Protein AF-A0A9D2MC11-F1 (afdb_monomer_lite)

InterPro domains:
  IPR010982 Lambda repressor-like, DNA-binding domain superfamily [SSF47413] (21-82)

Secondary structure (DSSP, 8-state):
---PPPPHHHHHHHHHHHHHHHHHHHHHHHHHHTT--HHHHHHHTTS-HHHHHHHHH-GGG--HHHHHHHHHHHT--HHHHHHTT----

Foldseek 3Di:
DDPDDDDPVRVVVVLQVLLLVLLLVLLVVQCVVVVDDLCVSCVLLVHHSVVSVCCNVPVVPQDPVSLVSSCVSSVRDPVSCVSNVNDDD

Structure (mmCIF, N/CA/C/O backbone):
data_AF-A0A9D2MC11-F1
#
_entry.id   AF-A0A9D2MC11-F1
#
loop_
_atom_site.group_PDB
_atom_site.id
_atom_site.type_symbol
_atom_site.label_atom_id
_atom_site.label_alt_id
_atom_site.label_comp_id
_atom_site.label_asym_id
_atom_site.label_entity_id
_atom_site.label_seq_id
_atom_site.pdbx_PDB_ins_code
_atom_site.Cartn_x
_atom_site.Cartn_y
_atom_site.Cartn_z
_atom_site.occupancy
_atom_site.B_iso_or_equiv
_atom_site.auth_seq_id
_atom_site.auth_comp_id
_atom_site.auth_asym_id
_atom_site.auth_atom_id
_atom_site.pdbx_PDB_model_num
ATOM 1 N N . MET A 1 1 ? 34.532 10.371 -4.169 1.00 48.00 1 MET A N 1
ATOM 2 C CA . MET A 1 1 ? 33.647 9.293 -4.666 1.00 48.00 1 MET A CA 1
ATOM 3 C C . MET A 1 1 ? 33.087 9.722 -6.023 1.00 48.00 1 MET A C 1
ATOM 5 O O . MET A 1 1 ? 32.361 10.713 -6.042 1.00 48.00 1 MET A O 1
ATOM 9 N N . PRO A 1 2 ? 33.443 9.086 -7.154 1.00 56.19 2 PRO A N 1
ATOM 10 C CA . PRO A 1 2 ? 32.858 9.439 -8.447 1.00 56.19 2 PRO A CA 1
ATOM 11 C C . PRO A 1 2 ? 31.364 9.076 -8.450 1.00 56.19 2 PRO A C 1
ATOM 13 O O . PRO A 1 2 ? 30.985 7.965 -8.083 1.00 56.19 2 PRO A O 1
ATOM 16 N N . ARG A 1 3 ? 30.498 10.025 -8.824 1.00 59.62 3 ARG A N 1
ATOM 17 C CA . ARG A 1 3 ? 29.051 9.804 -8.971 1.00 59.62 3 ARG A CA 1
ATOM 18 C C . ARG A 1 3 ? 28.805 9.042 -10.272 1.00 59.62 3 ARG A C 1
ATOM 20 O O . ARG A 1 3 ? 28.677 9.649 -11.330 1.00 59.62 3 ARG A O 1
ATOM 27 N N . VAL A 1 4 ? 28.780 7.714 -10.202 1.00 64.81 4 VAL A N 1
ATOM 28 C CA . VAL A 1 4 ? 28.428 6.870 -11.351 1.00 64.81 4 VAL A CA 1
ATOM 29 C C . VAL A 1 4 ? 26.962 7.125 -11.705 1.00 64.81 4 VAL A C 1
ATOM 31 O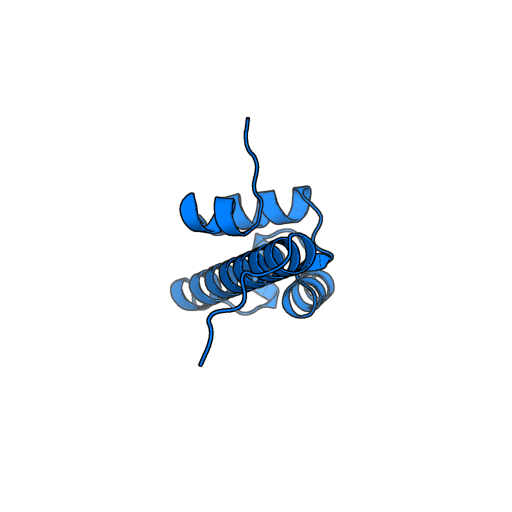 O . VAL A 1 4 ? 26.080 7.005 -10.853 1.00 64.81 4 VAL A O 1
ATOM 34 N N . ALA A 1 5 ? 26.695 7.516 -12.951 1.00 69.75 5 ALA A N 1
ATOM 35 C CA . ALA A 1 5 ? 25.333 7.702 -13.429 1.00 69.75 5 ALA A CA 1
ATOM 36 C C . ALA A 1 5 ? 24.590 6.357 -13.401 1.00 69.75 5 ALA A C 1
ATOM 38 O O . ALA A 1 5 ? 25.033 5.384 -14.009 1.00 69.75 5 ALA A O 1
ATOM 39 N N . LEU A 1 6 ? 23.458 6.304 -12.693 1.00 69.56 6 LEU A N 1
ATOM 40 C CA . LEU A 1 6 ? 22.638 5.096 -12.601 1.00 69.56 6 LEU A CA 1
ATOM 41 C C . LEU A 1 6 ? 22.158 4.659 -13.991 1.00 69.56 6 LEU A C 1
ATOM 43 O O . LEU A 1 6 ? 21.659 5.473 -14.779 1.00 69.56 6 LEU A O 1
ATOM 47 N N . THR A 1 7 ? 22.248 3.359 -14.258 1.00 80.88 7 THR A N 1
ATOM 48 C CA . THR A 1 7 ? 21.724 2.747 -15.484 1.00 80.88 7 THR A CA 1
ATOM 49 C C . THR A 1 7 ? 20.197 2.867 -15.551 1.00 80.88 7 THR A C 1
ATOM 51 O O . THR A 1 7 ? 19.520 3.077 -14.541 1.00 80.88 7 THR A O 1
ATOM 54 N N . ALA A 1 8 ? 19.609 2.710 -16.742 1.00 74.62 8 ALA A N 1
ATOM 55 C CA . ALA A 1 8 ? 18.153 2.762 -16.912 1.00 74.62 8 ALA A CA 1
ATOM 56 C C . ALA A 1 8 ? 17.412 1.719 -16.047 1.00 74.62 8 ALA A C 1
ATOM 58 O O . ALA A 1 8 ? 16.342 2.012 -15.513 1.00 74.62 8 ALA A O 1
ATOM 59 N N . ALA A 1 9 ? 18.001 0.533 -15.859 1.00 75.06 9 ALA A N 1
ATOM 60 C CA . ALA A 1 9 ? 17.464 -0.509 -14.986 1.00 75.06 9 ALA A CA 1
ATOM 61 C C . ALA A 1 9 ? 17.483 -0.084 -13.508 1.00 75.06 9 ALA A C 1
ATOM 63 O O . ALA A 1 9 ? 16.470 -0.201 -12.821 1.00 75.06 9 ALA A O 1
ATOM 64 N N . GLN A 1 10 ? 18.592 0.500 -13.040 1.00 76.12 10 GLN A N 1
ATOM 65 C CA . GLN A 1 10 ? 18.709 1.014 -11.672 1.00 76.12 10 GLN A CA 1
ATOM 66 C C . GLN A 1 10 ? 17.745 2.176 -11.411 1.00 76.12 10 GLN A C 1
ATOM 68 O O . GLN A 1 10 ? 17.100 2.211 -10.370 1.00 76.12 10 GLN A O 1
ATOM 73 N N . LYS A 1 11 ? 17.567 3.086 -12.378 1.00 73.88 11 LYS A N 1
ATOM 74 C CA . LYS A 1 11 ? 16.585 4.179 -12.276 1.00 73.88 11 LYS A CA 1
ATOM 75 C C . LYS A 1 11 ? 15.150 3.665 -12.144 1.00 73.88 11 LYS A C 1
ATOM 77 O O . LYS A 1 11 ? 14.370 4.242 -11.392 1.00 73.88 11 LYS A O 1
ATOM 82 N N . ARG A 1 12 ? 14.788 2.594 -12.862 1.00 70.00 12 ARG A N 1
ATOM 83 C CA . ARG A 1 12 ? 13.466 1.956 -12.734 1.00 70.00 12 ARG A CA 1
ATOM 84 C C . ARG A 1 12 ? 13.297 1.302 -11.365 1.00 70.00 12 ARG A C 1
ATOM 86 O O . ARG A 1 12 ? 12.303 1.575 -10.706 1.00 70.00 12 ARG A O 1
ATOM 93 N N . ALA A 1 13 ? 14.286 0.528 -10.917 1.00 72.50 13 ALA A N 1
ATOM 94 C CA . ALA A 1 13 ? 14.264 -0.106 -9.600 1.00 72.50 13 ALA A CA 1
ATOM 95 C C . ALA A 1 13 ? 14.151 0.923 -8.461 1.00 72.50 13 ALA A C 1
ATOM 97 O O . ALA A 1 13 ? 13.365 0.732 -7.538 1.00 72.50 13 ALA A O 1
ATOM 98 N N . GLN A 1 14 ? 14.873 2.043 -8.567 1.00 75.62 14 GLN A N 1
ATOM 99 C CA . GLN A 1 14 ? 14.801 3.146 -7.609 1.00 75.62 14 GLN A CA 1
ATOM 100 C C . GLN A 1 14 ? 13.400 3.765 -7.569 1.00 75.62 14 GLN A C 1
ATOM 102 O O . GLN A 1 14 ? 12.817 3.870 -6.499 1.00 75.62 14 GLN A O 1
ATOM 107 N N . ARG A 1 15 ? 12.812 4.081 -8.733 1.00 74.25 15 ARG A N 1
ATOM 108 C CA . ARG A 1 15 ? 11.440 4.612 -8.807 1.00 74.25 15 ARG A CA 1
ATOM 109 C C . ARG A 1 15 ? 10.418 3.660 -8.190 1.00 74.25 15 ARG A C 1
ATOM 111 O O . ARG A 1 15 ? 9.538 4.107 -7.466 1.00 74.25 15 ARG A O 1
ATOM 118 N N . THR A 1 16 ? 10.546 2.357 -8.441 1.00 73.88 16 THR A N 1
ATOM 119 C CA . THR A 1 16 ? 9.677 1.348 -7.822 1.00 73.88 16 THR A CA 1
ATOM 120 C C . THR A 1 16 ? 9.851 1.316 -6.303 1.00 73.88 16 THR A C 1
ATOM 122 O O . THR A 1 16 ? 8.859 1.296 -5.580 1.00 73.88 16 THR A O 1
ATOM 125 N N . ALA A 1 17 ? 11.086 1.361 -5.798 1.00 76.56 17 ALA A N 1
ATOM 126 C CA . ALA A 1 17 ? 11.354 1.393 -4.360 1.00 76.56 17 ALA A CA 1
ATOM 127 C C . ALA A 1 17 ? 10.805 2.666 -3.687 1.00 76.56 17 ALA A C 1
ATOM 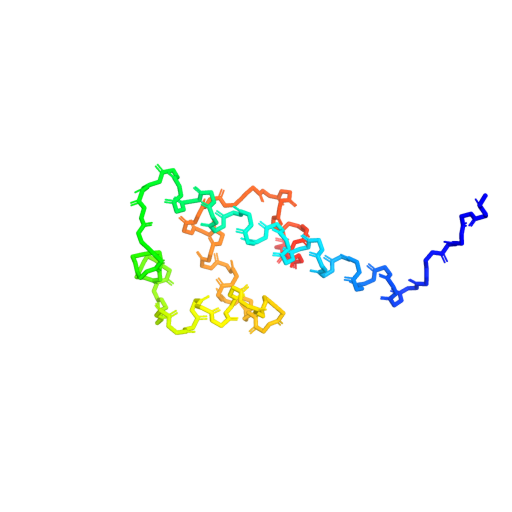129 O O . ALA A 1 17 ? 10.202 2.591 -2.611 1.00 76.56 17 ALA A O 1
ATOM 130 N N . ASP A 1 18 ? 10.955 3.819 -4.341 1.00 76.94 18 ASP A N 1
ATOM 131 C CA . ASP A 1 18 ? 10.425 5.100 -3.872 1.00 76.94 18 ASP A CA 1
ATOM 132 C C . ASP A 1 18 ? 8.889 5.076 -3.831 1.00 76.94 18 ASP A C 1
ATOM 134 O O . ASP A 1 18 ? 8.285 5.462 -2.827 1.00 76.94 18 ASP A O 1
ATOM 138 N N . GLY A 1 19 ? 8.252 4.544 -4.878 1.00 77.50 19 GLY A N 1
ATOM 139 C CA . GLY A 1 19 ? 6.806 4.344 -4.943 1.00 77.50 19 GLY A CA 1
ATOM 140 C C . GLY A 1 19 ? 6.284 3.422 -3.843 1.00 77.50 19 GLY A C 1
ATOM 141 O O . GLY A 1 19 ? 5.368 3.778 -3.103 1.00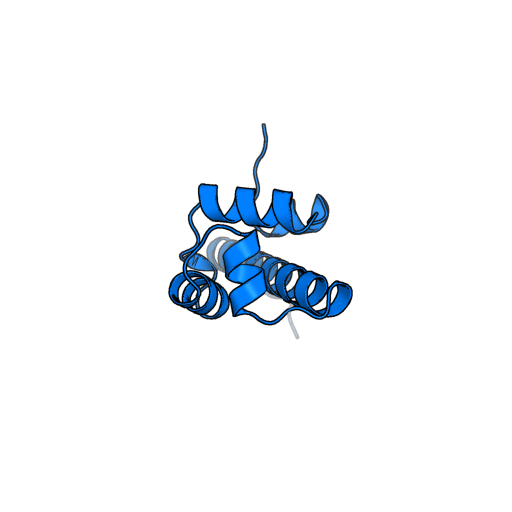 77.50 19 GLY A O 1
ATOM 142 N N . ASN A 1 20 ? 6.927 2.270 -3.654 1.00 80.12 20 ASN A N 1
ATOM 143 C CA . ASN A 1 20 ? 6.587 1.320 -2.596 1.00 80.12 20 ASN A CA 1
ATOM 144 C C . ASN A 1 20 ? 6.680 1.964 -1.202 1.00 80.12 20 ASN A C 1
ATOM 146 O O . ASN A 1 20 ? 5.812 1.763 -0.349 1.00 80.12 20 ASN A O 1
ATOM 150 N N . THR A 1 21 ? 7.708 2.783 -0.978 1.00 83.12 21 THR A N 1
ATOM 151 C CA . THR A 1 21 ? 7.902 3.509 0.283 1.00 83.12 21 THR A CA 1
ATOM 152 C C . THR A 1 21 ? 6.812 4.557 0.504 1.00 83.12 21 THR A C 1
ATOM 154 O O . THR A 1 21 ? 6.261 4.646 1.605 1.00 83.12 21 THR A O 1
ATOM 157 N N . ALA A 1 22 ? 6.458 5.322 -0.533 1.00 81.25 22 ALA A N 1
ATOM 158 C CA . ALA A 1 22 ? 5.385 6.312 -0.476 1.00 81.25 22 ALA A CA 1
ATOM 159 C C . ALA A 1 22 ? 4.030 5.662 -0.144 1.00 81.25 22 ALA A C 1
ATOM 161 O O . ALA A 1 22 ? 3.310 6.144 0.734 1.00 81.25 22 ALA A O 1
ATOM 162 N N . LEU A 1 23 ? 3.728 4.514 -0.758 1.00 83.44 23 LEU A N 1
ATOM 163 C CA . LEU A 1 23 ? 2.513 3.749 -0.484 1.00 83.44 23 LEU A CA 1
ATOM 164 C C . LEU A 1 23 ? 2.421 3.289 0.972 1.00 83.44 23 LEU A C 1
ATOM 166 O O . LEU A 1 23 ? 1.407 3.503 1.638 1.00 83.44 23 LEU A O 1
ATOM 170 N N . LEU A 1 24 ? 3.496 2.693 1.490 1.00 85.69 24 LEU A N 1
ATOM 171 C CA . LEU A 1 24 ? 3.549 2.247 2.881 1.00 85.69 24 LEU A CA 1
ATOM 172 C C . LEU A 1 24 ? 3.421 3.412 3.862 1.00 85.69 24 LEU A C 1
ATOM 174 O O . LEU A 1 24 ? 2.774 3.270 4.902 1.00 85.69 24 LEU A O 1
ATOM 178 N N . LYS A 1 25 ? 4.022 4.560 3.539 1.00 85.88 25 LYS A N 1
ATOM 179 C CA . LYS A 1 25 ? 3.920 5.770 4.353 1.00 85.88 25 LYS A CA 1
ATOM 180 C C . LYS A 1 25 ? 2.480 6.280 4.407 1.00 85.88 25 LYS A C 1
ATOM 182 O O . LYS A 1 25 ? 2.003 6.558 5.503 1.00 85.88 25 LYS A O 1
ATOM 187 N N . ALA A 1 26 ? 1.781 6.336 3.274 1.00 83.81 26 ALA A N 1
ATOM 188 C CA . ALA A 1 26 ? 0.377 6.745 3.226 1.00 83.81 26 ALA A CA 1
ATOM 189 C C . ALA A 1 26 ? -0.526 5.793 4.028 1.00 83.81 26 ALA A C 1
ATOM 191 O O . ALA A 1 26 ? -1.314 6.244 4.853 1.00 83.81 26 ALA A O 1
ATOM 192 N N . LEU A 1 27 ? -0.343 4.476 3.872 1.00 86.62 27 LEU A N 1
ATOM 193 C CA . LEU A 1 27 ? -1.081 3.465 4.640 1.00 86.62 27 LEU A CA 1
ATOM 194 C C . LEU A 1 27 ? -0.874 3.608 6.154 1.00 86.62 27 LEU A C 1
ATOM 196 O O . LEU A 1 27 ? -1.829 3.538 6.924 1.00 86.62 27 LEU A O 1
ATOM 200 N N . ARG A 1 28 ? 0.374 3.813 6.593 1.00 88.62 28 ARG A N 1
ATOM 201 C CA . ARG A 1 28 ? 0.690 4.023 8.015 1.00 88.62 28 ARG A CA 1
ATOM 202 C C . ARG A 1 28 ? 0.126 5.336 8.543 1.00 88.62 28 ARG A C 1
ATOM 204 O O . ARG A 1 28 ? -0.322 5.363 9.683 1.00 88.62 28 ARG A O 1
ATOM 211 N N . ARG A 1 29 ? 0.166 6.394 7.732 1.00 87.44 29 ARG A N 1
ATOM 212 C CA . ARG A 1 29 ? -0.379 7.704 8.084 1.00 87.44 29 ARG A CA 1
ATOM 213 C C . ARG A 1 29 ? -1.882 7.614 8.317 1.00 87.44 29 ARG A C 1
ATOM 215 O O . ARG A 1 29 ? -2.305 7.979 9.399 1.00 87.44 29 ARG A O 1
ATOM 222 N N . ASN A 1 30 ? -2.635 7.023 7.388 1.00 86.62 30 ASN A N 1
ATOM 223 C CA . ASN A 1 30 ? -4.075 6.809 7.559 1.00 86.62 30 ASN A CA 1
ATOM 224 C C . ASN A 1 30 ? -4.392 6.054 8.849 1.00 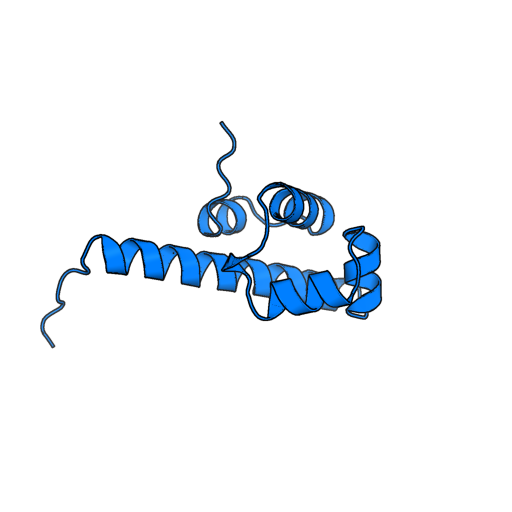86.62 30 ASN A C 1
ATOM 226 O O . ASN A 1 30 ? -5.179 6.487 9.680 1.00 86.62 30 ASN A O 1
ATOM 230 N N . LYS A 1 31 ? -3.690 4.933 9.053 1.00 89.56 31 LYS A N 1
ATOM 231 C CA . LYS A 1 31 ? -3.841 4.129 10.260 1.00 89.56 31 LYS A CA 1
ATOM 232 C C . LYS A 1 31 ? -3.619 4.962 11.534 1.00 89.56 31 LYS A C 1
ATOM 234 O O . LYS A 1 31 ? -4.308 4.737 12.518 1.00 89.56 31 LYS A O 1
ATOM 239 N N . ALA A 1 32 ? -2.629 5.854 11.539 1.00 89.44 32 ALA A N 1
ATOM 240 C CA . ALA A 1 32 ? -2.300 6.679 12.699 1.00 89.44 32 ALA A CA 1
ATOM 241 C C . ALA A 1 32 ? -3.259 7.865 12.885 1.00 89.44 32 ALA A C 1
ATOM 243 O O . ALA A 1 32 ? -3.596 8.178 14.019 1.00 89.44 32 ALA A O 1
ATOM 244 N N . GLU A 1 33 ? -3.694 8.509 11.799 1.00 87.31 33 GLU A N 1
ATOM 245 C CA . GLU A 1 33 ? -4.646 9.628 11.838 1.00 87.31 33 GLU A CA 1
ATOM 246 C C . GLU A 1 33 ? -6.023 9.186 12.342 1.00 87.31 33 GLU A C 1
ATOM 248 O O . GLU A 1 33 ? -6.697 9.948 13.027 1.00 87.31 33 GLU A O 1
ATOM 253 N N . GLU A 1 34 ? -6.409 7.945 12.052 1.00 86.06 34 GLU A N 1
ATOM 254 C CA . GLU A 1 34 ? -7.726 7.408 12.396 1.00 86.06 34 GLU A CA 1
ATOM 255 C C . GLU A 1 34 ? -7.705 6.368 13.529 1.00 86.06 34 GLU A C 1
ATOM 257 O O . GLU A 1 34 ? -8.719 5.734 13.804 1.00 86.06 34 GLU A O 1
ATOM 262 N N . ASP A 1 35 ? -6.546 6.173 14.167 1.00 91.06 35 ASP A N 1
ATOM 263 C CA . ASP A 1 35 ? -6.298 5.186 15.233 1.00 91.06 35 ASP A CA 1
ATOM 264 C C . ASP A 1 35 ? -6.803 3.758 14.924 1.00 91.06 35 ASP A C 1
ATOM 266 O O . ASP A 1 35 ? -7.269 3.010 15.782 1.00 91.06 35 ASP A O 1
ATOM 270 N N . LEU A 1 36 ? -6.691 3.347 13.659 1.00 89.31 36 LEU A N 1
ATOM 271 C CA . LEU A 1 36 ? -7.240 2.079 13.178 1.00 89.31 36 LEU A CA 1
ATOM 272 C C . LEU A 1 36 ? -6.293 0.903 13.423 1.00 89.31 36 LEU A C 1
ATOM 274 O O . LEU A 1 36 ? -5.060 1.018 13.402 1.00 89.31 36 LEU A O 1
ATOM 278 N N . LYS A 1 37 ? -6.853 -0.298 13.541 1.00 92.50 37 LYS A N 1
ATOM 279 C CA . LYS A 1 37 ? -6.117 -1.557 13.376 1.00 92.50 37 LYS A CA 1
ATOM 280 C C . LYS A 1 37 ? -5.948 -1.883 11.896 1.00 92.50 37 LYS A C 1
ATOM 282 O O . LYS A 1 37 ? -6.706 -1.445 11.038 1.00 92.50 37 LYS A O 1
ATOM 287 N N . TRP A 1 38 ? -4.942 -2.695 11.575 1.00 89.38 38 TRP A N 1
ATOM 288 C CA . TRP A 1 38 ? -4.703 -3.096 10.184 1.00 89.38 38 TRP A CA 1
ATOM 289 C C . TRP A 1 38 ? -5.877 -3.864 9.567 1.00 89.38 38 TRP A C 1
ATOM 291 O O . TRP A 1 38 ? -6.105 -3.726 8.369 1.00 89.38 38 TRP A O 1
ATOM 301 N N . ASP A 1 39 ? -6.639 -4.604 10.372 1.00 91.12 39 ASP A N 1
ATOM 302 C CA . ASP A 1 39 ? -7.857 -5.284 9.920 1.00 91.12 39 ASP A CA 1
ATOM 303 C C . ASP A 1 39 ? -8.955 -4.291 9.517 1.00 91.12 39 ASP A C 1
ATOM 305 O O . ASP A 1 39 ? -9.634 -4.486 8.513 1.00 91.12 39 ASP A O 1
ATOM 309 N N . GLU A 1 40 ? -9.079 -3.175 10.235 1.00 90.81 40 GLU A N 1
ATOM 310 C CA . GLU A 1 40 ? -10.041 -2.113 9.920 1.00 90.81 40 GLU A CA 1
ATOM 311 C C . GLU A 1 40 ? -9.614 -1.328 8.679 1.00 90.81 40 GLU A C 1
ATOM 313 O O . GLU A 1 40 ? -10.443 -1.017 7.826 1.00 90.81 40 GLU A O 1
ATOM 318 N N . VAL A 1 41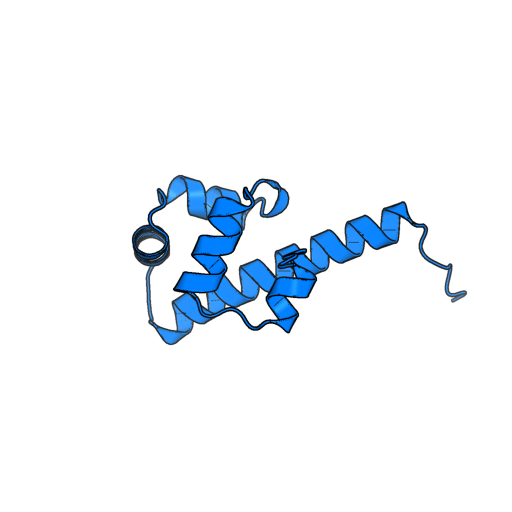 ? -8.308 -1.077 8.519 1.00 88.94 41 VAL A N 1
ATOM 319 C CA . VAL A 1 41 ? -7.757 -0.515 7.274 1.00 88.94 41 VAL A CA 1
ATOM 320 C C . VAL A 1 41 ? -8.071 -1.435 6.090 1.00 88.94 41 VAL A C 1
ATOM 322 O O . VAL A 1 41 ? -8.462 -0.951 5.032 1.00 88.94 41 VAL A O 1
ATOM 325 N N . ALA A 1 42 ? -7.940 -2.754 6.255 1.00 90.12 42 ALA A N 1
ATOM 326 C CA . ALA A 1 42 ? -8.293 -3.716 5.212 1.00 90.12 42 ALA A CA 1
ATOM 327 C C . ALA A 1 42 ? -9.794 -3.673 4.887 1.00 90.12 42 ALA A C 1
ATOM 329 O O . ALA A 1 42 ? -10.158 -3.620 3.712 1.00 90.12 42 ALA A O 1
ATOM 330 N N . GLY A 1 43 ? -10.644 -3.591 5.917 1.00 88.94 43 GLY A N 1
ATOM 331 C CA . GLY A 1 43 ? -12.089 -3.417 5.769 1.00 88.94 43 GLY A CA 1
ATOM 332 C C . GLY A 1 43 ? -12.459 -2.157 4.986 1.00 88.94 43 GLY A C 1
ATOM 333 O O . GLY A 1 43 ? -13.260 -2.228 4.059 1.00 88.94 43 GLY A O 1
ATOM 334 N N . ARG A 1 44 ? -11.817 -1.021 5.277 1.00 87.00 44 ARG A N 1
ATOM 335 C CA . ARG A 1 44 ? -12.032 0.235 4.536 1.00 87.00 44 ARG A CA 1
ATOM 336 C C . ARG A 1 44 ? -11.604 0.164 3.081 1.00 87.00 44 ARG A C 1
ATOM 338 O O . ARG A 1 44 ? -12.257 0.734 2.219 1.00 87.00 44 ARG A O 1
ATOM 345 N N . LEU A 1 45 ? -10.517 -0.549 2.815 1.00 85.31 45 LEU A N 1
ATOM 346 C CA . LEU A 1 45 ? -10.032 -0.798 1.462 1.00 85.31 45 LEU A CA 1
ATOM 347 C C . LEU A 1 45 ? -10.853 -1.872 0.726 1.00 85.31 45 LEU A C 1
ATOM 349 O O . LEU A 1 45 ? -10.580 -2.136 -0.442 1.00 85.31 45 LEU A O 1
ATOM 353 N N . GLY A 1 46 ? -11.817 -2.521 1.389 1.00 88.25 46 GLY A N 1
ATOM 354 C CA . GLY A 1 46 ? -12.612 -3.603 0.808 1.00 88.25 46 GLY A CA 1
ATOM 355 C C . GLY A 1 46 ? -11.789 -4.846 0.455 1.00 88.25 46 GLY A C 1
ATOM 356 O O . GLY A 1 46 ? -12.165 -5.599 -0.442 1.00 88.25 46 GLY A O 1
ATOM 357 N N . VAL A 1 47 ? -10.651 -5.064 1.123 1.00 89.56 47 VAL A N 1
ATOM 358 C CA . VAL A 1 47 ? -9.755 -6.202 0.870 1.00 89.56 47 VAL A CA 1
ATOM 359 C C . VAL A 1 47 ? -9.619 -7.086 2.101 1.00 89.56 47 VAL A C 1
ATOM 361 O O . VAL A 1 47 ? -9.745 -6.636 3.237 1.00 89.56 47 VAL A O 1
ATOM 364 N N . ALA A 1 48 ? -9.299 -8.362 1.890 1.00 91.69 48 ALA A N 1
ATOM 365 C CA . ALA A 1 48 ? -9.005 -9.260 2.999 1.00 91.69 48 ALA A CA 1
ATOM 366 C C . ALA A 1 48 ? -7.751 -8.789 3.774 1.00 91.69 48 ALA A C 1
ATOM 368 O O . ALA A 1 48 ? -6.769 -8.376 3.140 1.00 91.69 48 ALA A O 1
ATOM 369 N N . PRO A 1 49 ? -7.703 -8.929 5.114 1.00 90.25 49 PRO A N 1
ATOM 370 C CA . PRO A 1 49 ? -6.528 -8.561 5.912 1.00 90.25 49 PRO A CA 1
ATOM 371 C C . PRO A 1 49 ? -5.231 -9.233 5.451 1.00 90.25 49 PRO A C 1
ATOM 373 O O . PRO A 1 49 ? -4.179 -8.596 5.388 1.00 90.25 49 PRO A O 1
ATOM 376 N N . SER A 1 50 ? -5.314 -10.497 5.026 1.00 92.19 50 SER A N 1
ATOM 377 C CA . SER A 1 50 ? -4.195 -11.248 4.445 1.00 92.19 50 SER A CA 1
ATOM 378 C C . SER A 1 50 ? -3.674 -10.623 3.147 1.00 92.19 50 SER A C 1
ATOM 380 O O . SER A 1 50 ? -2.467 -10.608 2.901 1.00 92.19 50 SER A O 1
ATOM 382 N N . THR A 1 51 ? -4.563 -10.051 2.331 1.00 89.69 51 THR A N 1
ATOM 383 C CA . THR A 1 51 ? -4.195 -9.343 1.097 1.00 89.69 51 THR A CA 1
ATOM 384 C C . THR A 1 51 ? -3.471 -8.046 1.428 1.00 89.69 51 THR A C 1
ATOM 386 O O . THR A 1 51 ? -2.381 -7.814 0.907 1.00 89.69 51 THR A O 1
ATOM 389 N N . LEU A 1 52 ? -4.006 -7.251 2.363 1.00 89.50 52 LEU A N 1
ATOM 390 C CA . LEU A 1 52 ? -3.347 -6.025 2.817 1.00 89.50 52 LEU A CA 1
ATOM 391 C C . LEU A 1 52 ? -1.977 -6.314 3.451 1.00 89.50 52 LEU A C 1
ATOM 393 O O . LEU A 1 52 ? -1.007 -5.598 3.200 1.00 89.50 52 LEU A O 1
ATOM 397 N N . GLN A 1 53 ? -1.867 -7.379 4.246 1.00 90.12 53 GLN A N 1
ATOM 398 C CA . GLN A 1 53 ? -0.596 -7.822 4.813 1.00 90.12 53 GLN A CA 1
ATOM 399 C C . GLN A 1 53 ? 0.412 -8.167 3.711 1.00 90.12 53 GLN A C 1
ATOM 401 O O . GLN A 1 53 ? 1.562 -7.725 3.771 1.00 90.12 53 GLN A O 1
ATOM 406 N N . ARG A 1 54 ? -0.022 -8.901 2.680 1.00 89.25 54 ARG A N 1
ATOM 407 C CA . ARG A 1 54 ? 0.824 -9.263 1.539 1.00 89.25 54 ARG A CA 1
ATOM 408 C C . ARG A 1 54 ? 1.295 -8.030 0.779 1.00 89.25 54 ARG A C 1
ATOM 410 O O . ARG A 1 54 ? 2.479 -7.920 0.494 1.00 89.25 54 ARG A O 1
ATOM 417 N N . TRP A 1 55 ? 0.397 -7.086 0.520 1.00 88.69 55 TRP A N 1
ATOM 418 C CA . TRP A 1 55 ? 0.697 -5.809 -0.129 1.00 88.69 55 TRP A CA 1
ATOM 419 C C . TRP A 1 55 ? 1.686 -4.965 0.668 1.00 88.69 55 TRP A C 1
ATOM 421 O O . TRP A 1 55 ? 2.565 -4.329 0.100 1.00 88.69 55 TRP A O 1
ATOM 431 N N . ARG A 1 56 ? 1.601 -4.997 1.999 1.00 87.25 56 ARG A N 1
ATOM 432 C CA . ARG A 1 56 ? 2.563 -4.302 2.855 1.00 87.25 56 ARG A CA 1
ATOM 433 C C . ARG A 1 56 ? 3.962 -4.911 2.826 1.00 87.25 56 ARG A C 1
ATOM 435 O O . ARG A 1 56 ? 4.938 -4.187 2.992 1.00 87.25 56 ARG A O 1
ATOM 442 N N . GLN A 1 57 ? 4.057 -6.230 2.700 1.00 86.50 57 GLN A N 1
ATOM 443 C CA . GLN A 1 57 ? 5.340 -6.930 2.610 1.00 86.50 57 GLN A CA 1
ATOM 444 C C . GLN A 1 57 ? 5.924 -6.858 1.200 1.00 86.50 57 GLN A C 1
ATOM 446 O O . GLN A 1 57 ? 7.138 -6.801 1.037 1.00 86.50 57 GLN A O 1
ATOM 451 N N . ARG A 1 58 ? 5.045 -6.878 0.196 1.00 84.44 58 ARG A N 1
ATOM 452 C CA . ARG A 1 58 ? 5.366 -6.940 -1.226 1.00 84.44 58 ARG A CA 1
ATOM 453 C C . ARG A 1 58 ? 4.502 -5.939 -1.996 1.00 84.44 58 ARG A C 1
ATOM 455 O O . ARG A 1 58 ? 3.483 -6.320 -2.574 1.00 84.44 58 ARG A O 1
ATOM 462 N N . PRO A 1 59 ? 4.844 -4.644 -1.987 1.00 79.31 59 PRO A N 1
ATOM 463 C CA . PRO A 1 59 ? 4.028 -3.638 -2.658 1.00 79.31 59 PRO A CA 1
ATOM 464 C C . PRO A 1 59 ? 4.080 -3.756 -4.190 1.00 79.31 59 PRO A C 1
ATOM 466 O O . PRO A 1 59 ? 3.194 -3.267 -4.883 1.00 79.31 59 PRO A O 1
ATOM 469 N N . GLU A 1 60 ? 5.070 -4.471 -4.729 1.00 78.38 60 GLU A N 1
ATOM 470 C CA . GLU A 1 60 ? 5.232 -4.717 -6.162 1.00 78.38 60 GLU A CA 1
ATOM 471 C C . GLU A 1 60 ? 4.151 -5.623 -6.772 1.00 78.38 60 GLU A C 1
ATOM 473 O O . GLU A 1 60 ? 3.982 -5.639 -7.988 1.00 78.38 60 GLU A O 1
ATOM 478 N N . ILE A 1 61 ? 3.420 -6.381 -5.947 1.00 81.81 61 ILE A N 1
ATOM 479 C CA . ILE A 1 61 ? 2.352 -7.281 -6.413 1.00 81.81 61 ILE A CA 1
ATOM 480 C C . ILE A 1 61 ? 0.963 -6.633 -6.369 1.00 81.81 61 ILE A C 1
ATOM 482 O O . ILE A 1 61 ? -0.038 -7.309 -6.616 1.00 81.81 61 ILE A O 1
ATOM 486 N N . ILE A 1 62 ? 0.874 -5.354 -5.996 1.00 83.44 62 ILE A N 1
ATOM 487 C CA . ILE A 1 62 ? -0.408 -4.666 -5.867 1.00 83.44 62 ILE A CA 1
ATOM 488 C C . ILE A 1 62 ? -0.943 -4.368 -7.269 1.00 83.44 62 ILE A C 1
ATOM 490 O O . ILE A 1 62 ? -0.283 -3.677 -8.047 1.00 83.44 62 ILE A O 1
ATOM 494 N N . PRO A 1 63 ? -2.144 -4.856 -7.617 1.00 82.81 63 PRO A N 1
ATOM 495 C CA . PRO A 1 63 ? -2.740 -4.544 -8.902 1.00 82.81 63 PRO A CA 1
ATOM 496 C C . PRO A 1 63 ? -3.159 -3.069 -8.962 1.00 82.81 63 PRO A C 1
ATOM 498 O O . PRO A 1 63 ? -3.519 -2.459 -7.953 1.00 82.81 63 PRO A O 1
ATOM 501 N N . LEU A 1 64 ? -3.192 -2.507 -10.172 1.00 80.38 64 LEU A N 1
ATOM 502 C CA . LEU A 1 64 ? -3.598 -1.117 -10.431 1.00 80.38 64 LEU A CA 1
ATOM 503 C C . LEU A 1 64 ? -4.966 -0.754 -9.828 1.00 80.38 64 LEU A C 1
ATOM 505 O O . LEU A 1 64 ? -5.150 0.368 -9.360 1.00 80.38 64 LEU A O 1
ATOM 509 N N . CYS A 1 65 ? -5.916 -1.693 -9.810 1.00 81.25 65 CYS A N 1
ATOM 510 C CA . CYS A 1 65 ? -7.215 -1.497 -9.165 1.00 81.25 65 CYS A CA 1
ATOM 511 C C . CYS A 1 65 ? -7.085 -1.309 -7.645 1.00 81.25 65 CYS A C 1
ATOM 513 O O . CYS A 1 65 ? -7.655 -0.367 -7.106 1.00 81.25 65 CYS A O 1
ATOM 515 N N . GLY A 1 66 ? -6.278 -2.133 -6.970 1.00 82.12 66 GLY A N 1
ATOM 516 C CA . GLY A 1 66 ? -6.014 -2.007 -5.535 1.00 82.12 66 GLY A CA 1
ATOM 517 C C . GLY A 1 66 ? -5.307 -0.697 -5.194 1.00 82.12 66 GLY A C 1
ATOM 518 O O . GLY A 1 66 ? -5.686 -0.017 -4.247 1.00 82.12 66 GLY A O 1
ATOM 519 N N . LEU A 1 67 ? -4.342 -0.293 -6.022 1.00 81.06 67 LEU A N 1
ATOM 520 C CA . LEU A 1 67 ? -3.667 0.999 -5.898 1.00 81.06 67 LEU A CA 1
ATOM 521 C C . LEU A 1 67 ? -4.643 2.184 -5.972 1.00 81.06 67 LEU A C 1
ATOM 523 O O . LEU A 1 67 ? -4.548 3.091 -5.151 1.00 81.06 67 LEU A O 1
ATOM 527 N N . ARG A 1 68 ? -5.601 2.168 -6.907 1.00 81.12 68 ARG A N 1
ATOM 528 C CA . ARG A 1 68 ? -6.629 3.221 -7.006 1.00 81.12 68 ARG A CA 1
ATOM 529 C C . ARG A 1 68 ? -7.513 3.281 -5.766 1.00 81.12 68 ARG A C 1
ATOM 531 O O . ARG A 1 68 ? -7.688 4.364 -5.221 1.00 81.12 68 ARG A O 1
ATOM 538 N N . VAL A 1 69 ? -7.989 2.131 -5.287 1.00 84.00 69 VAL A N 1
ATOM 539 C CA . VAL A 1 69 ? -8.805 2.060 -4.065 1.00 84.00 69 VAL A CA 1
ATOM 540 C C . VAL A 1 69 ? -8.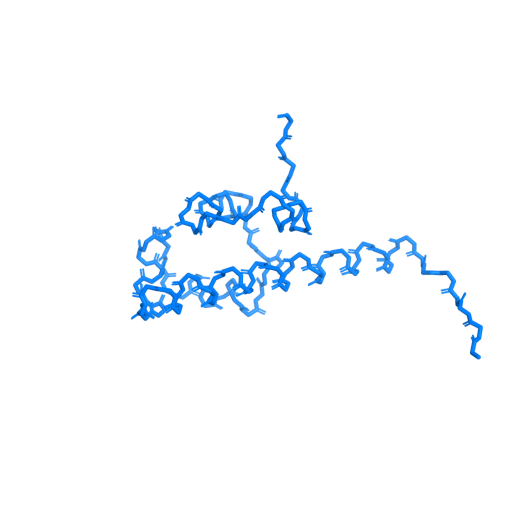037 2.612 -2.866 1.00 84.00 69 VAL A C 1
ATOM 542 O O . VAL A 1 69 ? -8.588 3.386 -2.087 1.00 84.00 69 VAL A O 1
ATOM 545 N N . ILE A 1 70 ? -6.746 2.284 -2.741 1.00 83.88 70 ILE A N 1
ATOM 546 C CA . ILE A 1 70 ? -5.884 2.833 -1.689 1.00 83.88 70 ILE A CA 1
ATOM 547 C C . ILE A 1 70 ? -5.799 4.358 -1.792 1.00 83.88 70 ILE A C 1
ATOM 549 O O . ILE A 1 70 ? -5.955 5.044 -0.791 1.00 83.88 70 ILE A O 1
ATOM 553 N N . VAL A 1 71 ? -5.584 4.917 -2.979 1.00 82.88 71 VAL A N 1
ATOM 554 C CA . VAL A 1 71 ? -5.511 6.379 -3.138 1.00 82.88 71 VAL A CA 1
ATOM 555 C C . VAL A 1 71 ? -6.826 7.057 -2.787 1.00 82.88 71 VAL A C 1
ATOM 557 O O . VAL A 1 71 ? -6.806 8.052 -2.068 1.00 82.88 71 VAL A O 1
ATOM 560 N N . GLU A 1 72 ? -7.945 6.524 -3.276 1.00 82.75 72 GLU A N 1
ATOM 561 C CA . GLU A 1 72 ? -9.280 7.080 -3.037 1.00 82.75 72 GLU A CA 1
ATOM 562 C C . GLU A 1 72 ? -9.666 7.009 -1.559 1.00 82.75 72 GLU A C 1
ATOM 564 O O . GLU A 1 72 ? -10.178 7.979 -1.012 1.00 82.75 72 GLU A O 1
ATOM 569 N N . THR A 1 73 ? -9.359 5.894 -0.895 1.00 83.12 73 THR A N 1
ATOM 570 C CA . THR A 1 73 ? -9.722 5.674 0.512 1.00 83.12 73 THR A CA 1
ATOM 571 C C . THR A 1 73 ? -8.837 6.467 1.469 1.00 83.12 73 THR A C 1
ATOM 573 O O . THR A 1 73 ? -9.293 6.902 2.519 1.00 83.12 73 THR A O 1
ATOM 576 N N . ILE A 1 74 ? -7.553 6.622 1.141 1.00 80.81 74 ILE A N 1
ATOM 577 C CA . ILE A 1 74 ? -6.554 7.209 2.044 1.00 80.81 74 ILE A CA 1
ATOM 578 C C . ILE A 1 74 ? -6.310 8.695 1.746 1.00 80.81 74 ILE A C 1
ATOM 580 O O . ILE A 1 74 ? -5.671 9.393 2.528 1.00 80.81 74 ILE A O 1
ATOM 584 N N . GLY A 1 75 ? -6.775 9.195 0.600 1.00 73.00 75 GLY A N 1
ATOM 585 C CA . GLY A 1 75 ? -6.500 10.567 0.180 1.00 73.00 75 GLY A CA 1
ATOM 586 C C . GLY A 1 75 ? -5.009 10.800 -0.071 1.00 73.00 75 GLY A C 1
ATOM 587 O O . GLY A 1 75 ? -4.447 11.811 0.352 1.00 73.00 75 GLY A O 1
ATOM 588 N N . MET A 1 76 ? -4.335 9.850 -0.730 1.00 77.94 76 MET A N 1
ATOM 589 C CA . MET A 1 76 ? -2.913 9.995 -1.050 1.00 77.94 76 MET A CA 1
ATOM 590 C C . MET A 1 76 ? -2.682 11.241 -1.925 1.00 77.94 76 MET A C 1
ATOM 592 O O . MET A 1 76 ? -3.423 11.502 -2.874 1.00 77.94 76 MET A O 1
ATOM 596 N N . SER A 1 77 ? -1.628 12.005 -1.620 1.00 70.56 77 SER A N 1
ATOM 597 C CA . SER A 1 77 ? -1.267 13.199 -2.388 1.00 70.56 77 SER A CA 1
ATOM 598 C C . SER A 1 77 ? -0.939 12.848 -3.848 1.00 70.56 77 SER A C 1
ATOM 600 O O . SER A 1 77 ? -0.405 11.775 -4.139 1.00 70.56 77 SER A O 1
ATOM 602 N N . LYS A 1 78 ? -1.209 13.770 -4.786 1.00 68.56 78 LYS A N 1
ATOM 603 C CA . LYS A 1 78 ? -0.867 13.579 -6.211 1.00 68.56 78 LYS A CA 1
ATOM 604 C C . LYS A 1 78 ? 0.622 13.280 -6.418 1.00 68.56 78 LYS A C 1
ATOM 606 O O . LYS A 1 78 ? 0.964 12.490 -7.291 1.00 68.56 78 LYS A O 1
ATOM 611 N N . GLU A 1 79 ? 1.497 13.888 -5.621 1.00 70.12 79 GLU A N 1
ATOM 612 C CA . GLU A 1 79 ? 2.941 13.656 -5.699 1.00 70.12 79 GLU A CA 1
ATOM 613 C C . GLU A 1 79 ? 3.318 12.231 -5.295 1.00 70.12 79 GLU A C 1
ATOM 615 O O . GLU A 1 79 ? 4.129 11.594 -5.965 1.00 70.12 79 GLU A O 1
ATOM 620 N N . ASP A 1 80 ? 2.719 11.708 -4.226 1.00 72.62 80 ASP A N 1
ATOM 621 C CA . ASP A 1 80 ? 2.974 10.337 -3.789 1.00 72.62 80 ASP A CA 1
ATOM 622 C C . ASP A 1 80 ? 2.352 9.323 -4.756 1.00 72.62 80 ASP A C 1
ATOM 624 O O . ASP A 1 80 ? 2.981 8.314 -5.063 1.00 72.62 80 ASP A O 1
ATOM 628 N N . TRP A 1 81 ? 1.197 9.636 -5.349 1.00 73.25 81 TRP A N 1
ATOM 629 C CA . TRP A 1 81 ? 0.596 8.823 -6.408 1.00 73.25 81 TRP A CA 1
ATOM 630 C C . TRP A 1 81 ? 1.488 8.716 -7.651 1.00 73.25 81 TRP A C 1
ATOM 632 O O . TRP A 1 81 ? 1.697 7.623 -8.185 1.00 73.25 81 TRP A O 1
ATOM 642 N N . LEU A 1 82 ? 2.082 9.833 -8.080 1.00 70.44 82 LEU A N 1
ATOM 643 C CA . LEU A 1 82 ? 3.023 9.860 -9.200 1.00 70.44 82 LEU A CA 1
ATOM 644 C C . LEU A 1 82 ? 4.293 9.050 -8.904 1.00 70.44 82 LEU A C 1
ATOM 646 O O . LEU A 1 82 ? 4.784 8.350 -9.792 1.00 70.44 82 LEU A O 1
ATOM 650 N N . LYS A 1 83 ? 4.800 9.082 -7.662 1.00 72.50 83 LYS A N 1
ATOM 651 C CA . LYS A 1 83 ? 5.944 8.249 -7.240 1.00 72.50 83 LYS A CA 1
ATOM 652 C C . LYS A 1 83 ? 5.630 6.755 -7.315 1.00 72.50 83 LYS A C 1
ATOM 654 O O . LYS A 1 83 ? 6.510 5.973 -7.656 1.00 72.50 83 LYS A O 1
ATOM 659 N N . VAL A 1 84 ? 4.386 6.361 -7.041 1.00 66.94 84 VAL A N 1
ATOM 660 C CA . VAL A 1 84 ? 3.921 4.960 -7.098 1.00 66.94 84 VAL A CA 1
ATOM 661 C C . VAL A 1 84 ? 3.662 4.497 -8.545 1.00 66.94 84 VAL A C 1
ATOM 663 O O . VAL A 1 84 ? 3.389 3.326 -8.789 1.00 66.94 84 VAL A O 1
ATOM 666 N N . GLY A 1 85 ? 3.802 5.382 -9.539 1.00 63.84 85 GLY A N 1
ATOM 667 C CA . GLY A 1 85 ? 3.548 5.055 -10.947 1.00 63.84 85 GLY A CA 1
ATOM 668 C C . GLY A 1 85 ? 2.076 5.171 -11.337 1.00 63.84 85 GLY A C 1
ATOM 669 O O . GLY A 1 85 ? 1.648 4.626 -12.354 1.00 63.84 85 GLY A O 1
ATOM 670 N N . GLY A 1 86 ? 1.300 5.897 -10.538 1.00 61.41 86 GLY A N 1
ATOM 671 C CA . GLY A 1 86 ? -0.078 6.230 -10.810 1.00 61.41 86 GLY A CA 1
ATOM 672 C C . GLY A 1 86 ? -0.238 7.154 -12.011 1.00 61.41 86 GLY A C 1
ATOM 673 O O . GLY A 1 86 ? -0.255 8.374 -11.869 1.00 61.41 86 GLY A O 1
ATOM 674 N N . PHE A 1 87 ? -0.374 6.587 -13.207 1.00 45.81 87 PHE A N 1
ATOM 675 C CA . PHE A 1 87 ? -0.710 7.356 -14.401 1.00 45.81 87 PHE A CA 1
ATOM 676 C C . PHE A 1 87 ? -2.232 7.552 -14.451 1.00 45.81 87 PHE A C 1
ATOM 678 O O . PHE A 1 87 ? -2.986 6.580 -14.562 1.00 45.81 87 PHE A O 1
ATOM 685 N N . ARG A 1 88 ? -2.702 8.799 -14.351 1.00 44.34 88 ARG A N 1
ATOM 686 C CA . ARG A 1 88 ? -4.031 9.167 -14.853 1.00 44.34 88 ARG A CA 1
ATOM 687 C C . ARG A 1 88 ? -3.794 9.978 -16.135 1.00 44.34 88 ARG A C 1
ATOM 689 O O . ARG A 1 88 ? -3.035 10.942 -16.041 1.00 44.34 88 ARG A O 1
ATOM 696 N N . PRO A 1 89 ? -4.322 9.553 -17.298 1.00 41.41 89 PRO A N 1
ATOM 697 C CA . PRO A 1 89 ? -4.356 10.406 -18.483 1.00 41.41 89 PRO A CA 1
ATOM 698 C C . PRO A 1 89 ? -5.192 11.664 -18.226 1.00 41.41 89 PRO A C 1
ATOM 700 O O . PRO A 1 89 ? -6.080 11.612 -17.337 1.00 41.41 89 PRO A O 1
#

Radius of gyration: 14.52 Å; chains: 1; bounding box: 46×25×34 Å

Organism: NCBI:txid2838587

pLDDT: mean 79.26, std 11.09, range [41.41, 92.5]

Sequence (89 aa):
MPRVALTAAQKRAQRTADGNTALLKALRRNKAEEDLKWDEVAGRLGVAPSTLQRWRQRPEIIPLCGLRVIVETIGMSKEDWLKVGGFRP